Protein AF-A0A3D2VSR5-F1 (afdb_monomer)

pLDDT: mean 78.79, std 15.01, range [38.97, 95.38]

Sequence (103 aa):
MAGPQVVKTTIRPNDGPPSPAARQAGYALYGLIAAGEDPAVLTAQELKVHQILALLLQTAAGFHEGEVPLERVMGALLSGAAWIAHRHEVVFQTPQDPRPPAR

Structure (mmCIF, N/CA/C/O backbone):
data_AF-A0A3D2VSR5-F1
#
_entry.id   AF-A0A3D2VSR5-F1
#
loop_
_atom_site.group_PDB
_atom_site.id
_atom_site.type_symbol
_atom_site.label_atom_id
_atom_site.label_alt_id
_atom_site.label_comp_id
_atom_site.label_asym_id
_atom_site.label_entity_id
_atom_site.label_seq_id
_atom_site.pdbx_PDB_ins_code
_atom_site.Cartn_x
_atom_site.Cartn_y
_atom_site.Cartn_z
_atom_site.occupancy
_atom_site.B_iso_or_equiv
_atom_site.auth_seq_id
_atom_site.auth_comp_id
_atom_site.auth_asym_id
_atom_site.auth_atom_id
_atom_site.pdbx_PDB_model_num
ATOM 1 N N . MET A 1 1 ? -35.872 0.358 6.895 1.00 38.97 1 MET A N 1
ATOM 2 C CA . MET A 1 1 ? -34.512 -0.183 6.692 1.00 38.97 1 MET A CA 1
ATOM 3 C C . MET A 1 1 ? -33.581 1.010 6.556 1.00 38.97 1 MET A C 1
ATOM 5 O O . MET A 1 1 ? -33.741 1.761 5.604 1.00 38.97 1 MET A O 1
ATOM 9 N N . ALA A 1 2 ? -32.724 1.270 7.544 1.00 47.75 2 ALA A N 1
ATOM 10 C CA . ALA A 1 2 ? -31.729 2.337 7.447 1.00 47.75 2 ALA A CA 1
ATOM 11 C C . ALA A 1 2 ? -30.543 1.796 6.639 1.00 47.75 2 ALA A C 1
ATOM 13 O O . ALA A 1 2 ? -29.978 0.769 7.006 1.00 47.75 2 ALA A O 1
ATOM 14 N N . GLY A 1 3 ? -30.242 2.420 5.498 1.00 56.41 3 GLY A N 1
ATOM 15 C CA . GLY A 1 3 ? -29.065 2.076 4.699 1.00 56.41 3 GLY A CA 1
ATOM 16 C C . GLY A 1 3 ? -27.762 2.385 5.448 1.00 56.41 3 GLY A C 1
ATOM 17 O O . GLY A 1 3 ? -27.799 3.088 6.462 1.00 56.41 3 GLY A O 1
ATOM 18 N N . PRO A 1 4 ? -26.615 1.874 4.970 1.00 55.31 4 PRO A N 1
ATOM 19 C CA . PRO A 1 4 ? -25.325 2.124 5.604 1.00 55.31 4 PRO A CA 1
ATOM 20 C C . PRO A 1 4 ? -25.053 3.633 5.682 1.00 55.31 4 PRO A C 1
ATOM 22 O O . PRO A 1 4 ? -25.118 4.337 4.671 1.00 55.31 4 PRO A O 1
ATOM 25 N N . GLN A 1 5 ? -24.778 4.143 6.887 1.00 55.31 5 GLN A N 1
ATOM 26 C CA . GLN A 1 5 ? -24.342 5.525 7.065 1.00 55.31 5 GLN A CA 1
ATOM 27 C C . GLN A 1 5 ? -22.926 5.663 6.507 1.00 55.31 5 GLN A C 1
ATOM 29 O O . GLN A 1 5 ? -21.971 5.143 7.070 1.00 55.31 5 GLN A O 1
ATOM 34 N N . VAL A 1 6 ? -22.789 6.383 5.395 1.00 59.00 6 VAL A N 1
ATOM 35 C CA . VAL A 1 6 ? -21.479 6.817 4.906 1.00 59.00 6 VAL A CA 1
ATOM 36 C C . VAL A 1 6 ? -21.063 8.017 5.745 1.00 59.00 6 VAL A C 1
ATOM 38 O O . VAL A 1 6 ? -21.510 9.144 5.512 1.00 59.00 6 VAL A O 1
ATOM 41 N N . VAL A 1 7 ? -20.232 7.780 6.751 1.00 57.34 7 VAL A N 1
ATOM 42 C CA . VAL A 1 7 ? -19.633 8.860 7.530 1.00 57.34 7 VAL A CA 1
ATOM 43 C C . VAL A 1 7 ? -18.642 9.597 6.629 1.00 57.34 7 VAL A C 1
ATOM 45 O O . VAL A 1 7 ? -17.697 9.020 6.091 1.00 57.34 7 VAL A O 1
ATOM 48 N N . LYS A 1 8 ? -18.869 10.897 6.427 1.00 57.91 8 LYS A N 1
ATOM 49 C CA . LYS A 1 8 ? -17.953 11.751 5.665 1.00 57.91 8 LYS A CA 1
ATOM 50 C C . LYS A 1 8 ? -16.683 11.959 6.484 1.00 57.91 8 LYS A C 1
ATOM 52 O O . LYS A 1 8 ? -16.679 12.748 7.425 1.00 57.91 8 LYS A O 1
ATOM 57 N N . THR A 1 9 ? -15.600 11.279 6.126 1.00 58.97 9 THR A N 1
ATOM 58 C CA . THR A 1 9 ? -14.275 11.608 6.651 1.00 58.97 9 THR A CA 1
ATOM 59 C C . THR A 1 9 ? -13.826 12.942 6.058 1.00 58.97 9 THR A C 1
ATOM 61 O O . THR A 1 9 ? -13.696 13.101 4.845 1.00 58.97 9 THR A O 1
ATOM 64 N N . THR A 1 10 ? -13.598 13.937 6.917 1.00 57.19 10 THR A N 1
ATOM 65 C CA . THR A 1 10 ? -13.063 15.250 6.526 1.00 57.19 10 THR A CA 1
ATOM 66 C C . THR A 1 10 ? -11.555 15.140 6.280 1.00 57.19 10 THR A C 1
ATOM 68 O O . THR A 1 10 ? -10.754 15.779 6.958 1.00 57.19 10 THR A O 1
ATOM 71 N N . ILE A 1 11 ? -11.141 14.291 5.336 1.00 57.91 11 ILE A N 1
ATOM 72 C CA . ILE A 1 11 ? -9.756 14.271 4.864 1.00 57.91 11 ILE A CA 1
ATOM 73 C C . ILE A 1 11 ? -9.622 15.448 3.9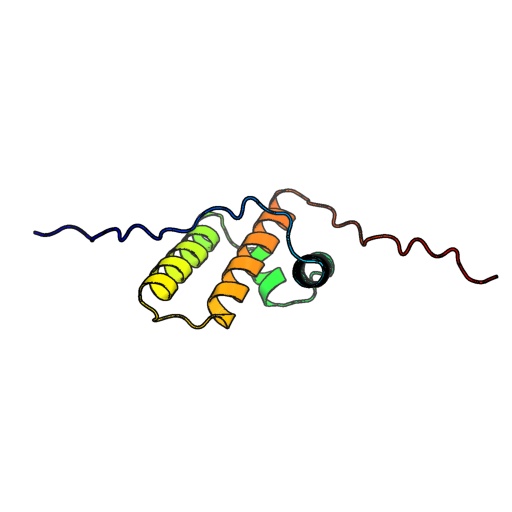10 1.00 57.91 11 ILE A C 1
ATOM 75 O O . ILE A 1 11 ? -10.118 15.412 2.785 1.00 57.91 11 ILE A O 1
ATOM 79 N N . ARG A 1 12 ? -8.984 16.522 4.373 1.00 58.78 12 ARG A N 1
ATOM 80 C CA . ARG A 1 12 ? -8.533 17.574 3.466 1.00 58.78 12 ARG A CA 1
ATOM 81 C C . ARG A 1 12 ? -7.300 17.031 2.742 1.00 58.78 12 ARG A C 1
ATOM 83 O O . ARG A 1 12 ? -6.349 16.662 3.436 1.00 58.78 12 ARG A O 1
ATOM 90 N N . PRO A 1 13 ? -7.293 16.941 1.400 1.00 57.47 13 PRO A N 1
ATOM 91 C CA . PRO A 1 13 ? -6.046 16.777 0.667 1.00 57.47 13 PRO A CA 1
ATOM 92 C C . PRO A 1 13 ? -5.106 17.869 1.173 1.00 57.47 13 PRO A C 1
ATOM 94 O O . PRO A 1 13 ? -5.480 19.036 1.216 1.00 57.47 13 PRO A O 1
ATOM 97 N N . ASN A 1 14 ? -3.959 17.479 1.710 1.00 60.25 14 ASN A N 1
ATOM 98 C CA . ASN A 1 14 ? -3.025 18.424 2.297 1.00 60.25 14 ASN A CA 1
ATOM 99 C C . ASN A 1 14 ? -2.537 19.383 1.194 1.00 60.25 14 ASN A C 1
ATOM 101 O O . ASN A 1 14 ? -1.900 18.928 0.2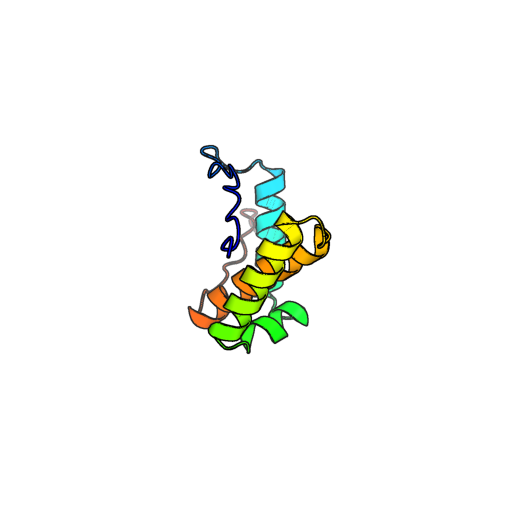48 1.00 60.25 14 ASN A O 1
ATOM 105 N N . ASP A 1 15 ? -2.839 20.681 1.301 1.00 61.47 15 ASP A N 1
ATOM 106 C CA . ASP A 1 15 ? -2.496 21.689 0.278 1.00 61.47 15 ASP A CA 1
ATOM 107 C C . ASP A 1 15 ? -1.005 22.094 0.306 1.00 61.47 15 ASP A C 1
ATOM 109 O O . ASP A 1 15 ? -0.525 22.814 -0.570 1.00 61.47 15 ASP A O 1
ATOM 113 N N . GLY A 1 16 ? -0.256 21.656 1.326 1.00 70.31 16 GLY A N 1
ATOM 114 C CA . GLY A 1 16 ? 1.162 21.966 1.503 1.00 70.31 16 GLY A CA 1
ATOM 115 C C . GLY A 1 16 ? 2.095 20.834 1.055 1.00 70.31 16 GLY A C 1
ATOM 116 O O . GLY A 1 16 ? 1.747 19.656 1.181 1.00 70.31 16 GLY A O 1
ATOM 117 N N . PRO A 1 17 ? 3.317 21.153 0.584 1.00 76.94 17 PRO A N 1
ATOM 118 C CA . PRO A 1 17 ?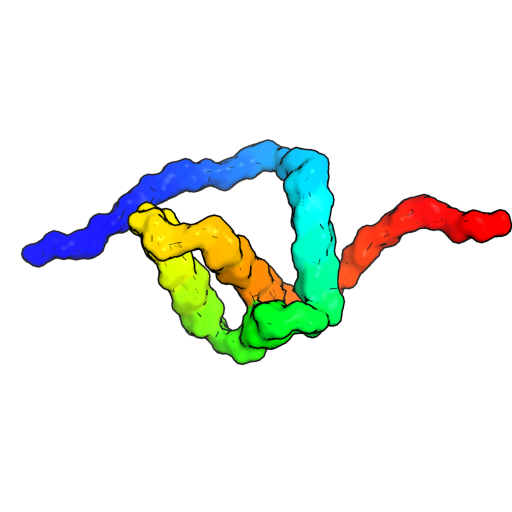 4.307 20.133 0.270 1.00 76.94 17 PRO A CA 1
ATOM 119 C C . PRO A 1 17 ? 4.640 19.291 1.517 1.00 76.94 17 PRO A C 1
ATOM 121 O O . PRO A 1 17 ? 4.698 19.827 2.629 1.00 76.94 17 PRO A O 1
ATOM 124 N N . PRO A 1 18 ? 4.894 17.978 1.360 1.00 80.12 18 PRO A N 1
ATOM 125 C CA . PRO A 1 18 ? 5.276 17.115 2.470 1.00 80.12 18 PRO A CA 1
ATOM 126 C C . PRO A 1 18 ? 6.544 17.625 3.168 1.00 80.12 18 PRO A C 1
ATOM 128 O O . PRO A 1 18 ? 7.472 18.138 2.530 1.00 80.12 18 PRO A O 1
ATOM 131 N N . SER A 1 19 ? 6.608 17.436 4.489 1.00 85.12 19 SER A N 1
ATOM 132 C CA . SER A 1 19 ? 7.795 17.775 5.280 1.00 85.12 19 SER A CA 1
ATOM 133 C C . SER A 1 19 ? 9.043 17.034 4.760 1.00 85.12 19 SER A C 1
ATOM 135 O O . SER A 1 19 ? 8.923 15.995 4.105 1.00 85.12 19 SER A O 1
ATOM 137 N N . PRO A 1 20 ? 10.271 17.516 5.036 1.00 85.25 20 PRO A N 1
ATOM 138 C CA . PRO A 1 20 ? 11.494 16.811 4.641 1.00 85.25 20 PRO A CA 1
ATOM 139 C C . PRO A 1 20 ? 11.538 15.348 5.110 1.00 85.25 20 PRO A C 1
ATOM 141 O O . PRO A 1 20 ? 11.868 14.470 4.319 1.00 85.25 20 PRO A O 1
ATOM 144 N N . ALA A 1 21 ? 11.121 15.079 6.351 1.00 82.00 21 ALA A N 1
ATOM 145 C CA . ALA A 1 21 ? 11.045 13.723 6.891 1.00 82.00 21 ALA A CA 1
ATOM 146 C C . ALA A 1 21 ? 10.014 12.860 6.145 1.00 82.00 21 ALA A C 1
ATOM 148 O O . ALA A 1 21 ? 10.305 11.718 5.796 1.00 82.00 21 ALA A O 1
ATOM 149 N N . ALA A 1 22 ? 8.838 13.416 5.827 1.00 79.69 22 ALA A N 1
ATOM 150 C CA . ALA A 1 22 ? 7.822 12.712 5.046 1.00 79.69 22 ALA A CA 1
ATOM 151 C C . ALA A 1 22 ? 8.303 12.403 3.618 1.00 79.69 22 ALA A C 1
ATOM 153 O O . ALA A 1 22 ? 8.045 11.318 3.103 1.00 79.69 22 ALA A O 1
ATOM 154 N N . ARG A 1 23 ? 9.063 13.314 2.994 1.00 83.50 23 ARG A N 1
ATOM 155 C CA . ARG A 1 23 ? 9.705 13.062 1.692 1.00 83.50 23 ARG A CA 1
ATOM 156 C C . ARG A 1 23 ? 10.733 11.939 1.773 1.00 83.50 23 ARG A C 1
ATOM 158 O O . ARG A 1 23 ? 10.729 11.059 0.921 1.00 83.50 23 ARG A O 1
ATOM 165 N N . GLN A 1 24 ? 11.585 11.944 2.797 1.00 82.19 24 GLN A N 1
ATOM 166 C CA . GLN A 1 24 ? 12.582 10.891 2.999 1.00 82.19 24 GLN A CA 1
ATOM 167 C C . GLN A 1 24 ? 11.930 9.522 3.227 1.00 82.19 24 GLN A C 1
ATOM 169 O O . GLN A 1 24 ? 12.349 8.542 2.615 1.00 82.19 24 GLN A O 1
ATOM 174 N N . ALA A 1 25 ? 10.873 9.458 4.041 1.00 82.69 25 ALA A N 1
ATOM 175 C CA . ALA A 1 25 ? 10.088 8.241 4.222 1.00 82.69 25 ALA A CA 1
ATOM 176 C C . ALA A 1 25 ? 9.454 7.775 2.900 1.00 82.69 25 ALA A C 1
ATOM 178 O O . ALA A 1 25 ? 9.516 6.593 2.573 1.00 82.69 25 ALA A O 1
ATOM 179 N N . GLY A 1 26 ? 8.923 8.706 2.100 1.00 84.12 26 GLY A N 1
ATOM 180 C CA . GLY A 1 26 ? 8.419 8.420 0.756 1.00 84.12 26 GLY A CA 1
ATOM 181 C C . GLY A 1 26 ? 9.477 7.793 -0.156 1.00 84.12 26 GLY A C 1
ATOM 182 O O . GLY A 1 26 ? 9.194 6.789 -0.802 1.00 84.12 26 GLY A O 1
ATOM 183 N N . TYR A 1 27 ? 10.708 8.315 -0.159 1.00 83.38 27 TYR A N 1
ATOM 184 C CA . TYR A 1 27 ? 11.815 7.727 -0.924 1.00 83.38 27 TYR A CA 1
ATOM 185 C C . TYR A 1 27 ? 12.241 6.345 -0.416 1.00 83.38 27 TYR A C 1
ATOM 187 O O . TYR A 1 27 ? 12.596 5.488 -1.220 1.00 83.38 27 TYR A O 1
ATOM 195 N N . ALA A 1 28 ? 12.191 6.098 0.894 1.00 83.88 28 ALA A N 1
ATOM 196 C CA . ALA A 1 28 ? 12.482 4.774 1.442 1.00 83.88 28 ALA A CA 1
ATOM 197 C C . ALA A 1 28 ? 11.432 3.739 0.999 1.00 83.88 28 ALA A C 1
ATOM 199 O O . ALA A 1 28 ? 11.788 2.660 0.529 1.00 83.88 28 ALA A O 1
ATOM 200 N N . LEU A 1 29 ? 10.143 4.093 1.073 1.00 83.81 29 LEU A N 1
ATOM 201 C CA . LEU A 1 29 ? 9.045 3.248 0.590 1.00 83.81 29 LEU A CA 1
ATOM 202 C C . LEU A 1 29 ? 9.127 3.025 -0.925 1.00 83.81 29 LEU A C 1
ATOM 204 O O . LEU A 1 29 ? 8.916 1.915 -1.399 1.00 83.81 29 LEU A O 1
ATOM 208 N N . TYR A 1 30 ? 9.496 4.058 -1.678 1.00 83.19 30 TYR A N 1
ATOM 209 C CA . TYR A 1 30 ? 9.773 3.959 -3.108 1.00 83.19 30 TYR A CA 1
ATOM 210 C C . TYR A 1 30 ? 10.892 2.953 -3.403 1.00 83.19 30 TYR A C 1
ATOM 212 O O . TYR A 1 30 ? 10.737 2.100 -4.272 1.00 83.19 30 TYR A O 1
ATOM 220 N N . GLY A 1 31 ? 11.989 3.007 -2.641 1.00 82.00 31 GLY A N 1
ATOM 221 C CA . GLY A 1 31 ? 13.092 2.052 -2.744 1.00 82.00 31 GLY A CA 1
ATOM 222 C C . GLY A 1 31 ? 12.665 0.609 -2.465 1.00 82.00 31 GLY A C 1
ATOM 223 O O . GLY A 1 31 ? 13.094 -0.290 -3.179 1.00 82.00 31 GLY A O 1
ATOM 224 N N . LEU A 1 32 ? 11.776 0.387 -1.491 1.00 83.19 32 LEU A N 1
ATOM 225 C CA . LEU A 1 32 ? 11.233 -0.946 -1.195 1.00 83.19 32 LEU A CA 1
ATOM 226 C C . LEU A 1 32 ? 10.433 -1.523 -2.367 1.00 83.19 32 L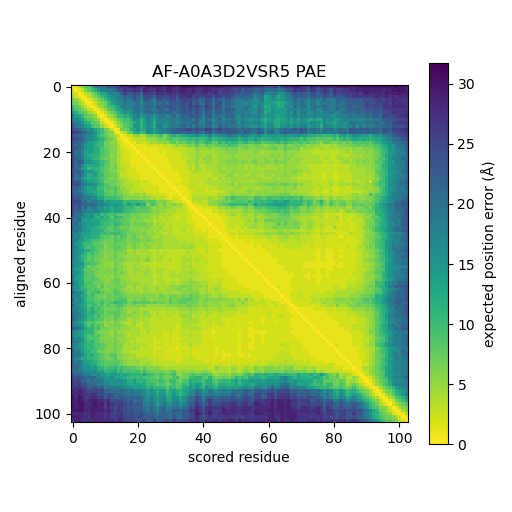EU A C 1
ATOM 228 O O . LEU A 1 32 ? 10.618 -2.685 -2.723 1.00 83.19 32 LEU A O 1
ATOM 232 N N . ILE A 1 33 ? 9.573 -0.715 -2.996 1.00 85.94 33 ILE A N 1
ATOM 233 C CA . ILE A 1 33 ? 8.814 -1.166 -4.171 1.00 85.94 33 ILE A CA 1
ATOM 234 C C . ILE A 1 33 ? 9.767 -1.427 -5.346 1.00 85.94 33 ILE A C 1
ATOM 236 O O . ILE A 1 33 ? 9.616 -2.429 -6.041 1.00 85.94 33 ILE A O 1
ATOM 240 N N . ALA A 1 34 ? 10.755 -0.550 -5.547 1.00 83.50 34 ALA A N 1
ATOM 241 C CA . ALA A 1 34 ? 11.735 -0.655 -6.623 1.00 83.50 34 ALA A CA 1
ATOM 242 C C . ALA A 1 34 ? 12.635 -1.888 -6.513 1.00 83.50 34 ALA A C 1
ATOM 244 O O . ALA A 1 34 ? 12.949 -2.501 -7.530 1.00 83.50 34 ALA A O 1
ATOM 245 N N . ALA A 1 35 ? 13.039 -2.250 -5.293 1.00 82.25 35 ALA A N 1
ATOM 246 C CA . ALA A 1 35 ? 13.820 -3.453 -5.044 1.00 82.25 35 ALA A CA 1
ATOM 247 C C . ALA A 1 35 ? 13.014 -4.720 -5.366 1.00 82.25 35 ALA A C 1
ATOM 249 O O . ALA A 1 35 ? 13.571 -5.687 -5.873 1.00 82.25 35 ALA A O 1
ATOM 250 N N . GLY A 1 36 ? 11.703 -4.715 -5.094 1.00 75.62 36 GLY A N 1
ATOM 251 C CA . GLY A 1 36 ? 10.834 -5.861 -5.373 1.00 75.62 36 GLY A CA 1
ATOM 252 C C . GLY A 1 36 ? 11.158 -7.104 -4.536 1.00 75.62 36 GLY A C 1
ATOM 253 O O . GLY A 1 36 ? 10.735 -8.197 -4.885 1.00 75.62 36 GLY A O 1
ATOM 254 N N . GLU A 1 37 ? 11.910 -6.958 -3.444 1.00 74.75 37 GLU A N 1
ATOM 255 C CA . GLU A 1 37 ? 12.337 -8.076 -2.588 1.00 74.75 37 GLU A CA 1
ATOM 256 C C . GLU A 1 37 ? 11.366 -8.337 -1.428 1.00 74.75 37 GLU A C 1
ATOM 258 O O . GLU A 1 37 ? 11.388 -9.403 -0.814 1.00 74.75 37 GLU A O 1
ATOM 263 N N . ASP A 1 38 ? 10.497 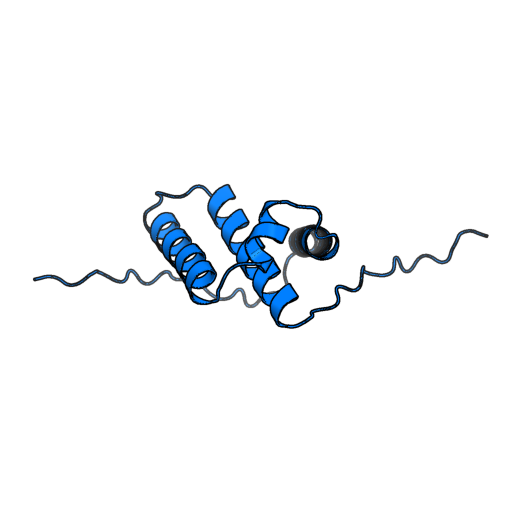-7.369 -1.122 1.00 80.00 38 ASP A N 1
ATOM 264 C CA . ASP A 1 38 ? 9.525 -7.494 -0.044 1.00 80.00 38 ASP A CA 1
ATOM 265 C C . ASP A 1 38 ? 8.372 -8.442 -0.456 1.00 80.00 38 ASP A C 1
ATOM 267 O O . ASP A 1 38 ? 7.717 -8.213 -1.482 1.00 80.00 38 ASP A O 1
ATOM 271 N N . PRO A 1 39 ? 8.070 -9.497 0.328 1.00 79.31 39 PRO A N 1
ATOM 272 C CA . PRO A 1 39 ? 7.015 -10.452 -0.008 1.00 79.31 39 PRO A CA 1
ATOM 273 C C . PRO A 1 39 ? 5.624 -9.827 -0.170 1.00 79.31 39 PRO A C 1
ATOM 275 O O . PRO A 1 39 ? 4.828 -10.313 -0.976 1.00 79.31 39 PRO A O 1
ATOM 278 N N . ALA A 1 40 ? 5.310 -8.759 0.569 1.00 78.25 40 ALA A N 1
ATOM 279 C CA . ALA A 1 40 ? 4.041 -8.052 0.433 1.00 78.25 40 ALA A CA 1
ATOM 280 C C . ALA A 1 40 ? 3.997 -7.242 -0.870 1.00 78.25 40 ALA A C 1
ATOM 282 O O . ALA A 1 40 ? 2.954 -7.206 -1.522 1.00 78.25 40 ALA A O 1
ATOM 283 N N . VAL A 1 41 ? 5.128 -6.664 -1.292 1.00 82.50 41 VAL A N 1
ATOM 284 C CA . VAL A 1 41 ? 5.263 -6.008 -2.603 1.00 82.50 41 VAL A CA 1
ATOM 285 C C . VAL A 1 41 ? 5.048 -7.022 -3.723 1.00 82.50 41 VAL A C 1
ATOM 287 O O . VAL A 1 41 ? 4.187 -6.796 -4.567 1.00 82.50 41 VAL A O 1
ATOM 290 N N . LEU A 1 42 ? 5.751 -8.157 -3.705 1.00 84.69 42 LEU A N 1
ATOM 291 C CA . LEU A 1 42 ? 5.604 -9.212 -4.718 1.00 84.69 42 LEU A CA 1
ATOM 292 C C . LEU A 1 42 ? 4.169 -9.743 -4.791 1.00 84.69 42 LEU A C 1
ATOM 294 O O . LEU A 1 42 ? 3.577 -9.804 -5.866 1.00 84.69 42 LEU A O 1
ATOM 298 N N . THR A 1 43 ? 3.576 -10.044 -3.634 1.00 87.12 43 THR A N 1
ATOM 299 C CA . THR A 1 43 ? 2.180 -10.496 -3.552 1.00 87.12 43 THR A CA 1
ATOM 300 C C . THR A 1 43 ? 1.233 -9.461 -4.152 1.00 87.12 43 THR A C 1
ATOM 302 O O . THR A 1 43 ? 0.305 -9.817 -4.876 1.00 87.12 43 THR A O 1
ATOM 305 N N . ALA A 1 44 ? 1.462 -8.175 -3.876 1.00 88.44 44 ALA A N 1
ATOM 306 C CA . ALA A 1 44 ? 0.630 -7.103 -4.395 1.00 88.44 44 ALA A CA 1
ATOM 307 C C . ALA A 1 44 ? 0.712 -6.977 -5.921 1.00 88.44 44 ALA A C 1
ATOM 309 O O . ALA A 1 44 ? -0.309 -6.692 -6.537 1.00 88.44 44 ALA A O 1
ATOM 310 N N . GLN A 1 45 ? 1.874 -7.218 -6.536 1.00 87.94 45 GLN A N 1
ATOM 311 C CA . GLN A 1 45 ? 2.056 -7.131 -7.993 1.00 87.94 45 GLN A CA 1
ATOM 312 C C . GLN A 1 45 ? 1.204 -8.151 -8.761 1.00 87.94 45 GLN A C 1
ATOM 314 O O . GLN A 1 45 ? 0.719 -7.846 -9.850 1.00 87.94 45 GLN A O 1
ATOM 319 N N . GLU A 1 46 ? 0.955 -9.324 -8.177 1.00 91.38 46 GLU A N 1
ATOM 320 C CA . GLU A 1 46 ? 0.160 -10.386 -8.807 1.00 91.38 46 GLU A CA 1
ATOM 321 C C . GLU A 1 46 ? -1.357 -10.242 -8.602 1.00 91.38 46 GLU A C 1
ATOM 323 O O . GLU A 1 46 ? -2.150 -10.992 -9.185 1.00 91.38 46 GLU A O 1
ATOM 328 N N . LEU A 1 47 ? -1.802 -9.280 -7.786 1.00 92.12 47 LEU A N 1
ATOM 329 C CA . LEU A 1 47 ? -3.226 -9.090 -7.529 1.00 92.12 47 LEU A CA 1
ATOM 330 C C . LEU A 1 47 ? -3.976 -8.633 -8.785 1.00 92.12 47 LEU A C 1
ATOM 332 O O . LEU A 1 47 ? -3.545 -7.783 -9.565 1.00 92.12 47 LEU A O 1
ATOM 336 N N . LYS A 1 48 ? -5.198 -9.133 -8.946 1.00 93.94 48 LYS A N 1
ATOM 337 C CA . LYS A 1 48 ? -6.165 -8.589 -9.902 1.00 93.94 48 LYS A CA 1
ATOM 338 C C . LYS A 1 48 ? -6.715 -7.262 -9.383 1.00 93.94 48 LYS A C 1
ATOM 340 O O . LYS A 1 48 ? -6.829 -7.049 -8.177 1.00 93.94 48 LYS A O 1
ATOM 345 N N . VAL A 1 49 ? -7.184 -6.411 -10.297 1.00 93.44 49 VAL A N 1
ATOM 346 C CA . VAL A 1 49 ? -7.739 -5.084 -9.963 1.00 93.44 49 VAL A 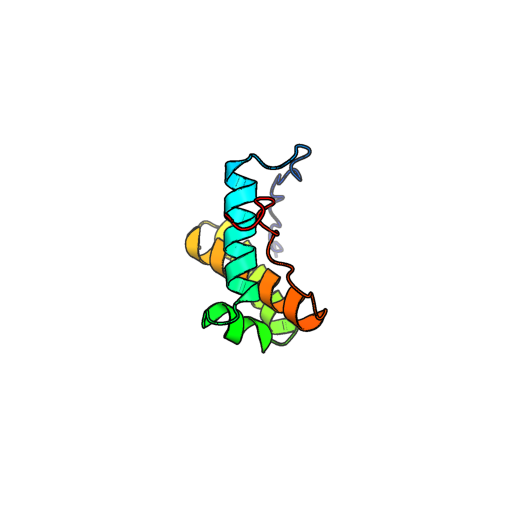CA 1
ATOM 347 C C . VAL A 1 49 ? -8.816 -5.127 -8.867 1.00 93.44 49 VAL A C 1
ATOM 349 O O . VAL A 1 49 ? -8.808 -4.314 -7.952 1.00 93.44 49 VAL A O 1
ATOM 352 N N . HIS A 1 50 ? -9.719 -6.110 -8.890 1.00 93.88 50 HIS A N 1
ATOM 353 C CA . HIS A 1 50 ? -10.766 -6.220 -7.871 1.00 93.88 50 HIS A CA 1
ATOM 354 C C . HIS A 1 50 ? -10.225 -6.660 -6.503 1.00 93.88 50 HIS A C 1
ATOM 356 O O . HIS A 1 50 ? -10.814 -6.313 -5.486 1.00 93.88 50 HIS A O 1
ATOM 362 N N . GLN A 1 51 ? -9.112 -7.400 -6.459 1.00 94.12 51 GLN A N 1
ATOM 363 C CA . GLN A 1 51 ? -8.497 -7.848 -5.209 1.00 94.12 51 GLN A CA 1
ATOM 364 C C . GLN A 1 51 ? -7.804 -6.683 -4.503 1.00 94.12 51 GLN A C 1
ATOM 366 O O . GLN A 1 51 ? -8.008 -6.499 -3.305 1.00 94.12 51 GLN A O 1
ATOM 371 N N . ILE A 1 52 ? -7.060 -5.850 -5.243 1.00 94.62 52 ILE A N 1
ATOM 372 C CA . ILE A 1 52 ? -6.440 -4.657 -4.656 1.00 94.62 52 ILE A CA 1
ATOM 373 C C . ILE A 1 52 ? -7.495 -3.621 -4.242 1.00 94.62 52 ILE A C 1
ATOM 375 O O . ILE A 1 52 ? -7.396 -3.042 -3.162 1.00 94.62 52 ILE A O 1
ATOM 379 N N . LEU A 1 53 ? -8.564 -3.450 -5.030 1.00 94.88 53 LEU A N 1
ATOM 380 C CA . LEU A 1 53 ? -9.687 -2.589 -4.648 1.00 94.88 53 LEU A CA 1
ATOM 381 C C . LEU A 1 53 ? -10.376 -3.088 -3.374 1.00 94.88 53 LEU A C 1
ATOM 383 O O . LEU A 1 53 ? -10.633 -2.293 -2.474 1.00 94.88 53 LEU A O 1
ATOM 387 N N . ALA A 1 54 ? -10.642 -4.393 -3.266 1.00 95.38 54 ALA A N 1
ATOM 388 C CA . ALA A 1 54 ? -11.234 -4.976 -2.066 1.00 95.38 54 ALA A CA 1
ATOM 389 C C . ALA A 1 54 ? -10.333 -4.789 -0.836 1.00 95.38 54 ALA A C 1
ATOM 391 O O . ALA A 1 54 ? -10.832 -4.380 0.209 1.00 95.38 54 ALA A O 1
ATOM 392 N N . LEU A 1 55 ? -9.020 -5.017 -0.967 1.00 94.62 55 LEU A N 1
ATOM 393 C CA . LEU A 1 55 ? -8.046 -4.793 0.106 1.00 94.62 55 LEU A CA 1
ATOM 394 C C . LEU A 1 55 ? -8.086 -3.344 0.608 1.00 94.62 55 LEU A C 1
ATOM 396 O O . LEU A 1 55 ? -8.181 -3.111 1.814 1.00 94.62 55 LEU A O 1
ATOM 400 N N . LEU A 1 56 ? -8.036 -2.374 -0.307 1.00 95.38 56 LEU A N 1
ATOM 401 C CA . LEU A 1 56 ? -8.028 -0.952 0.036 1.00 95.38 56 LEU A CA 1
ATOM 402 C C . LEU A 1 56 ? -9.354 -0.516 0.673 1.00 95.38 56 LEU A C 1
ATOM 404 O O . LEU A 1 56 ? -9.340 0.177 1.687 1.00 95.38 56 LEU A O 1
ATOM 408 N N . LEU A 1 57 ? -10.493 -0.958 0.130 1.00 95.00 57 LEU A N 1
ATOM 409 C CA . LEU A 1 57 ? -11.821 -0.613 0.649 1.00 95.00 57 LEU A CA 1
ATOM 410 C C . LEU A 1 57 ? -12.095 -1.234 2.022 1.00 95.00 57 LEU A C 1
ATOM 412 O O . LEU A 1 57 ? -12.589 -0.541 2.907 1.00 95.00 57 LEU A O 1
ATOM 416 N N . GLN A 1 58 ? -11.748 -2.508 2.226 1.00 93.81 58 GLN A N 1
ATOM 417 C CA . GLN A 1 58 ? -11.879 -3.165 3.532 1.00 93.81 58 GLN A CA 1
ATOM 418 C C . GLN A 1 58 ? -10.983 -2.499 4.576 1.00 93.81 58 GLN A C 1
ATOM 420 O O . GLN A 1 58 ? -11.413 -2.263 5.701 1.00 93.81 58 GLN A O 1
ATOM 425 N N . THR A 1 59 ? -9.752 -2.149 4.193 1.00 94.00 59 THR A N 1
ATOM 426 C CA . THR A 1 59 ? -8.824 -1.450 5.088 1.00 94.00 59 THR A CA 1
ATOM 427 C C . THR A 1 59 ? -9.332 -0.055 5.440 1.00 94.00 59 THR A C 1
ATOM 429 O O . THR A 1 59 ? -9.279 0.333 6.603 1.00 94.00 59 THR A O 1
ATOM 432 N N . ALA A 1 60 ? -9.867 0.686 4.467 1.00 90.50 60 ALA A N 1
ATOM 433 C CA . ALA A 1 60 ? -10.448 2.005 4.699 1.00 90.50 60 ALA A CA 1
ATOM 434 C C . ALA A 1 60 ? -11.683 1.941 5.611 1.00 90.50 60 ALA A C 1
ATOM 436 O O . ALA A 1 60 ? -11.797 2.754 6.525 1.00 90.50 60 ALA A O 1
ATOM 437 N N . ALA A 1 61 ? -12.573 0.965 5.395 1.00 90.56 61 ALA A N 1
ATOM 438 C CA . ALA A 1 61 ? -13.739 0.738 6.246 1.00 90.56 61 ALA A CA 1
ATOM 439 C C . ALA A 1 61 ? -13.325 0.382 7.683 1.00 90.56 61 ALA A C 1
ATOM 441 O O . ALA A 1 61 ? -13.781 1.013 8.628 1.00 90.56 61 ALA A O 1
ATOM 442 N N . GLY A 1 62 ? -12.391 -0.555 7.853 1.00 90.69 62 GLY A N 1
ATOM 443 C CA . GLY A 1 62 ? -11.912 -0.937 9.180 1.00 90.69 62 GLY A CA 1
ATOM 444 C C . GLY A 1 62 ? -11.134 0.177 9.892 1.00 90.69 62 GLY A C 1
ATOM 445 O O . GLY A 1 62 ? -11.273 0.343 11.097 1.00 90.69 62 GLY A O 1
ATOM 446 N N . PHE A 1 63 ? -10.352 0.992 9.174 1.00 89.00 63 PHE A N 1
ATOM 447 C CA . PHE A 1 63 ? -9.715 2.179 9.762 1.00 89.00 63 PHE A CA 1
ATOM 448 C C . PHE A 1 63 ? -10.754 3.206 10.217 1.00 89.00 63 PHE A C 1
ATOM 450 O O . PHE A 1 63 ? -10.600 3.808 11.276 1.00 89.00 63 PHE A O 1
ATOM 457 N N . HIS A 1 64 ? -11.817 3.388 9.430 1.00 85.69 64 HIS A N 1
ATOM 458 C CA . HIS A 1 64 ? -12.907 4.292 9.770 1.00 85.69 64 HIS A CA 1
ATOM 459 C C . HIS A 1 64 ? -13.603 3.901 11.083 1.00 85.69 64 HIS A C 1
ATOM 461 O O . HIS A 1 64 ? -13.853 4.769 11.916 1.00 85.69 64 HIS A O 1
ATOM 467 N N . GLU A 1 65 ? -13.835 2.605 11.287 1.00 89.25 65 GLU A N 1
ATOM 468 C CA . GLU A 1 65 ? -14.438 2.051 12.507 1.00 89.25 65 GLU A CA 1
ATOM 469 C C . GLU A 1 65 ? -13.428 1.867 13.663 1.00 89.25 65 GLU A C 1
ATOM 471 O O . GLU A 1 65 ? -13.796 1.450 14.759 1.00 89.25 65 GLU A O 1
ATOM 476 N N . GLY A 1 66 ? -12.140 2.169 13.452 1.00 88.75 66 GLY A N 1
ATOM 477 C CA . GLY A 1 66 ? -11.086 1.955 14.454 1.00 88.75 66 GLY A CA 1
ATOM 478 C C . GLY A 1 66 ? -10.724 0.481 14.693 1.00 88.75 66 GLY A C 1
ATOM 479 O O . GLY A 1 66 ? -10.058 0.159 15.673 1.00 88.75 66 GLY A O 1
ATOM 480 N N . GLU A 1 67 ? -11.132 -0.416 13.798 1.00 91.75 67 GLU A N 1
ATOM 481 C CA . GLU A 1 67 ? -10.903 -1.866 13.874 1.00 91.75 67 GLU A CA 1
ATOM 482 C C . GLU A 1 67 ? -9.533 -2.292 13.327 1.00 91.75 67 GLU A C 1
ATOM 484 O O . GLU A 1 67 ? -9.105 -3.437 13.497 1.00 91.75 67 GLU A O 1
ATOM 489 N N . VAL A 1 68 ? -8.843 -1.390 12.627 1.00 90.06 68 VAL A N 1
ATOM 490 C CA . VAL A 1 68 ? -7.604 -1.692 11.909 1.00 90.06 68 VAL A CA 1
ATOM 491 C C . VAL A 1 68 ? -6.453 -0.824 12.426 1.00 90.06 68 VAL A C 1
ATOM 493 O O . VAL A 1 68 ? -6.577 0.402 12.430 1.00 90.06 68 VAL A O 1
ATOM 496 N N . PRO A 1 69 ? -5.313 -1.426 12.819 1.00 92.88 69 PRO A N 1
ATOM 497 C CA . PRO A 1 69 ? -4.155 -0.676 13.294 1.00 92.88 69 PRO A CA 1
ATOM 498 C C . PRO A 1 69 ? -3.442 0.054 12.144 1.00 92.88 69 PRO A C 1
ATOM 500 O O . PRO A 1 69 ? -3.539 -0.342 10.976 1.00 92.88 69 PRO A O 1
ATOM 503 N N . LEU A 1 70 ? -2.689 1.108 12.474 1.00 88.12 70 LEU A N 1
ATOM 504 C CA . LEU A 1 70 ? -1.999 1.962 11.500 1.00 88.12 70 LEU A CA 1
ATOM 505 C C . LEU A 1 70 ? -1.062 1.163 10.583 1.00 88.12 70 LEU A C 1
ATOM 507 O O . LEU A 1 70 ? -1.002 1.422 9.385 1.00 88.12 70 LEU A O 1
ATOM 511 N N . GLU A 1 71 ? -0.373 0.158 11.114 1.00 89.25 71 GLU A N 1
ATOM 512 C CA . GLU A 1 71 ? 0.551 -0.702 10.372 1.00 89.25 71 GLU A CA 1
ATOM 513 C C . GLU A 1 71 ? -0.159 -1.419 9.219 1.00 89.25 71 GLU A C 1
ATOM 515 O O . GLU A 1 71 ? 0.378 -1.539 8.117 1.00 89.25 71 GLU A O 1
ATOM 520 N N . ARG A 1 72 ? -1.407 -1.844 9.441 1.00 89.12 72 ARG A N 1
ATOM 521 C CA . ARG A 1 72 ? -2.218 -2.516 8.424 1.00 89.12 72 ARG A CA 1
ATOM 522 C C . ARG A 1 72 ? -2.735 -1.536 7.371 1.00 89.12 72 ARG A C 1
ATOM 524 O O . ARG A 1 72 ? -2.794 -1.898 6.198 1.00 89.12 72 ARG A O 1
ATOM 531 N N . VAL A 1 73 ? -3.024 -0.291 7.758 1.00 90.88 73 VAL A N 1
ATOM 532 C CA . VAL A 1 73 ? -3.315 0.797 6.807 1.00 90.88 73 VAL A CA 1
ATOM 533 C C . VAL A 1 73 ? -2.105 1.06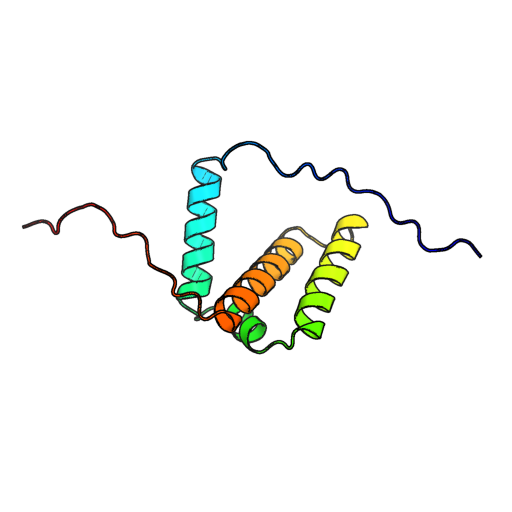9 5.917 1.00 90.88 73 VAL A C 1
ATOM 535 O O . VAL A 1 73 ? -2.231 1.083 4.693 1.00 90.88 73 VAL A O 1
ATOM 538 N N . MET A 1 74 ? -0.921 1.211 6.514 1.00 90.12 74 MET A N 1
ATOM 539 C CA . MET A 1 74 ? 0.324 1.440 5.780 1.00 90.12 74 MET A CA 1
ATOM 540 C C . MET A 1 74 ? 0.647 0.284 4.826 1.00 90.12 74 MET A C 1
ATOM 542 O O . MET A 1 74 ? 1.000 0.531 3.674 1.00 90.12 74 MET A O 1
ATOM 546 N N . GLY A 1 75 ? 0.457 -0.967 5.257 1.00 89.56 75 GLY A N 1
ATOM 547 C CA . GLY A 1 75 ? 0.651 -2.147 4.411 1.00 89.56 75 GLY A CA 1
ATOM 548 C C . GLY A 1 75 ? -0.295 -2.196 3.205 1.00 89.56 75 GLY A C 1
ATOM 549 O O . GLY A 1 75 ? 0.136 -2.501 2.091 1.00 89.56 75 GLY A O 1
ATOM 550 N N . ALA A 1 76 ? -1.570 -1.839 3.387 1.00 92.31 76 ALA A N 1
ATOM 551 C CA . ALA A 1 76 ? -2.529 -1.769 2.284 1.00 92.31 76 ALA A CA 1
ATOM 552 C C . ALA A 1 76 ? -2.180 -0.653 1.285 1.00 92.31 76 ALA A C 1
ATOM 554 O O . ALA A 1 76 ? -2.241 -0.872 0.075 1.00 92.31 76 ALA A O 1
ATOM 555 N N . LEU A 1 77 ? -1.760 0.519 1.776 1.00 91.62 77 LEU A N 1
ATOM 556 C CA . LEU A 1 77 ? -1.301 1.624 0.928 1.00 91.62 77 LEU A CA 1
ATOM 557 C C . LEU A 1 77 ? -0.046 1.247 0.132 1.00 91.62 77 LEU A C 1
ATOM 559 O O . LEU A 1 77 ? 0.013 1.511 -1.069 1.00 91.62 77 LEU A O 1
ATOM 563 N N . LEU A 1 78 ? 0.925 0.585 0.771 1.00 90.31 78 LEU A N 1
ATOM 564 C CA . LEU A 1 78 ? 2.136 0.094 0.111 1.00 90.31 78 LEU A CA 1
ATOM 565 C C . LEU A 1 78 ? 1.806 -0.948 -0.964 1.00 90.31 78 LEU A C 1
ATOM 567 O O . LEU A 1 78 ? 2.322 -0.865 -2.076 1.00 90.31 78 LEU A O 1
ATOM 571 N N . SER A 1 79 ? 0.891 -1.874 -0.666 1.00 90.75 79 SER A N 1
ATOM 572 C CA . SER A 1 79 ? 0.404 -2.866 -1.632 1.00 90.75 79 SER A CA 1
ATOM 573 C C . SER A 1 79 ? -0.260 -2.192 -2.838 1.00 90.75 79 SER A C 1
ATOM 575 O O . SER A 1 79 ? 0.005 -2.551 -3.982 1.00 90.75 79 SER A O 1
ATOM 577 N N . GLY A 1 80 ? -1.085 -1.167 -2.601 1.00 92.75 80 GLY A N 1
ATOM 578 C CA . GLY A 1 80 ? -1.704 -0.380 -3.668 1.00 92.75 80 GLY A CA 1
ATOM 579 C C . GLY A 1 80 ? -0.670 0.323 -4.546 1.00 92.75 80 GLY A C 1
ATOM 580 O O . GLY A 1 80 ? -0.747 0.246 -5.771 1.00 92.75 80 GLY A O 1
ATOM 581 N N . ALA A 1 81 ? 0.330 0.957 -3.932 1.00 91.44 81 ALA A N 1
ATOM 582 C CA . ALA A 1 81 ? 1.416 1.616 -4.651 1.00 91.44 81 ALA A CA 1
ATOM 583 C C . ALA A 1 81 ? 2.243 0.625 -5.488 1.00 91.44 81 ALA A C 1
ATOM 585 O O . ALA A 1 81 ? 2.528 0.903 -6.653 1.00 91.44 81 ALA A O 1
ATOM 586 N N . ALA A 1 82 ? 2.570 -0.545 -4.931 1.00 90.12 82 ALA A N 1
ATOM 587 C CA . ALA A 1 82 ? 3.282 -1.610 -5.633 1.00 90.12 82 ALA A CA 1
ATOM 588 C C . ALA A 1 82 ? 2.498 -2.148 -6.836 1.00 90.12 82 ALA A C 1
ATOM 590 O O . ALA A 1 82 ? 3.058 -2.285 -7.925 1.00 90.12 82 ALA A O 1
ATOM 591 N N . TRP A 1 83 ? 1.195 -2.388 -6.666 1.00 93.62 83 TRP A N 1
ATOM 592 C CA . TRP A 1 83 ? 0.319 -2.835 -7.748 1.00 93.62 83 TRP A CA 1
ATOM 593 C C . TRP A 1 83 ? 0.255 -1.815 -8.894 1.00 93.62 83 TRP A C 1
ATOM 595 O O . TRP A 1 83 ? 0.420 -2.182 -10.058 1.00 93.62 83 TRP A O 1
ATOM 605 N N . ILE A 1 84 ? 0.066 -0.526 -8.573 1.00 90.69 84 ILE A N 1
ATOM 606 C CA . ILE A 1 84 ? 0.034 0.560 -9.569 1.00 90.69 84 ILE A CA 1
ATOM 607 C C . ILE A 1 84 ? 1.361 0.618 -10.325 1.00 90.69 84 ILE A C 1
ATOM 609 O O . ILE A 1 84 ? 1.368 0.656 -11.555 1.00 90.69 84 ILE A O 1
ATOM 613 N N . ALA A 1 85 ? 2.477 0.609 -9.597 1.00 88.38 85 ALA A N 1
ATOM 614 C CA . ALA A 1 85 ? 3.800 0.714 -10.189 1.00 88.38 85 ALA A CA 1
ATOM 615 C C . ALA A 1 85 ? 4.098 -0.429 -11.160 1.00 88.38 85 ALA A C 1
ATOM 617 O O . ALA A 1 85 ? 4.548 -0.182 -12.276 1.00 88.38 85 ALA A O 1
ATOM 618 N N . HIS A 1 86 ? 3.777 -1.663 -10.770 1.00 87.75 86 HIS A N 1
ATOM 619 C CA . HIS A 1 86 ? 3.945 -2.832 -11.624 1.00 87.75 86 HIS A CA 1
ATOM 620 C C . HIS A 1 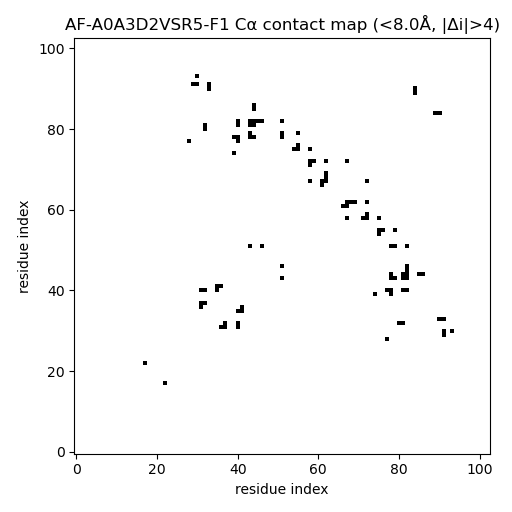86 ? 3.038 -2.777 -12.858 1.00 87.75 86 HIS A C 1
ATOM 622 O O . HIS A 1 86 ? 3.497 -2.989 -13.978 1.00 87.75 86 HIS A O 1
ATOM 628 N N . ARG A 1 87 ? 1.756 -2.422 -12.688 1.00 88.06 87 ARG A N 1
ATOM 629 C CA . ARG A 1 87 ? 0.782 -2.419 -13.791 1.00 88.06 87 ARG A CA 1
ATOM 630 C C . ARG A 1 87 ? 1.066 -1.364 -14.861 1.00 88.06 87 ARG A C 1
ATOM 632 O O . ARG A 1 87 ? 0.678 -1.570 -16.014 1.00 88.06 87 ARG A O 1
ATOM 639 N N . HIS A 1 88 ? 1.688 -0.256 -14.462 1.00 85.50 88 HIS A N 1
ATOM 640 C CA . HIS A 1 88 ? 2.042 0.871 -15.323 1.00 85.50 88 HIS A CA 1
ATOM 641 C C . HIS A 1 88 ? 3.529 0.910 -15.701 1.00 85.50 88 HIS A C 1
ATOM 643 O O . HIS A 1 88 ? 3.969 1.923 -16.238 1.00 85.50 88 HIS A O 1
ATOM 649 N N . GLU A 1 89 ? 4.286 -0.162 -15.428 1.00 80.06 89 GLU A N 1
ATOM 650 C CA . GLU A 1 89 ? 5.722 -0.262 -15.738 1.00 80.06 89 GLU A CA 1
ATOM 651 C C . GLU A 1 89 ? 6.514 0.957 -15.236 1.00 80.06 89 GLU A C 1
ATOM 653 O O . GLU A 1 89 ? 7.405 1.481 -15.906 1.00 80.06 89 GLU A O 1
ATOM 658 N N . VAL A 1 90 ? 6.160 1.451 -14.045 1.00 77.56 90 VAL A N 1
ATOM 659 C CA . VAL A 1 90 ? 6.825 2.609 -13.453 1.00 77.56 90 VAL A CA 1
ATOM 660 C C . VAL A 1 90 ? 8.260 2.216 -13.137 1.00 77.56 90 VAL A C 1
ATOM 662 O O . VAL A 1 90 ? 8.529 1.476 -12.193 1.00 77.56 90 VAL A O 1
ATOM 665 N N . VAL A 1 91 ? 9.195 2.734 -13.932 1.00 66.50 91 VAL A N 1
ATOM 666 C CA . VAL A 1 91 ? 10.621 2.574 -13.664 1.00 66.50 91 VAL A CA 1
ATOM 667 C C . VAL A 1 91 ? 10.997 3.519 -12.544 1.00 66.50 91 VAL A C 1
ATOM 669 O O . VAL A 1 91 ? 10.963 4.746 -12.680 1.00 66.50 91 VAL A O 1
ATOM 672 N N . PHE A 1 92 ? 11.369 2.922 -11.425 1.00 65.38 92 PHE A N 1
ATOM 673 C CA . PHE A 1 92 ? 11.799 3.670 -10.274 1.00 65.38 92 PHE A CA 1
ATOM 674 C C . PHE A 1 92 ? 13.254 4.111 -10.443 1.00 65.38 92 PHE A C 1
ATOM 676 O O . PHE A 1 92 ? 14.174 3.300 -10.371 1.00 65.38 92 PHE A O 1
ATOM 683 N N . GLN A 1 93 ? 13.474 5.400 -10.695 1.00 61.44 93 GLN A N 1
ATOM 684 C CA . GLN A 1 93 ? 14.817 5.966 -10.712 1.00 61.44 93 GLN A CA 1
ATOM 685 C C . GLN A 1 93 ? 15.232 6.238 -9.272 1.00 61.44 93 GLN A C 1
ATOM 687 O O . GLN A 1 93 ? 14.665 7.103 -8.601 1.00 61.44 93 GLN A O 1
ATOM 692 N N . THR A 1 94 ? 16.225 5.498 -8.781 1.00 53.97 94 THR A N 1
ATOM 693 C CA . THR A 1 94 ? 16.894 5.841 -7.528 1.00 53.97 94 THR 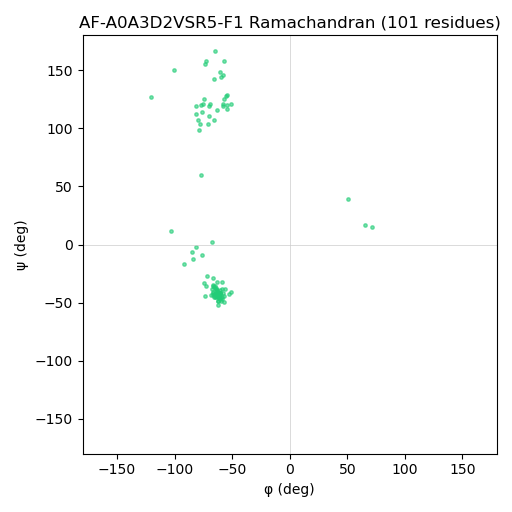A CA 1
ATOM 694 C C . THR A 1 94 ? 17.384 7.286 -7.646 1.00 53.97 94 THR A C 1
ATOM 696 O O . THR A 1 94 ? 18.035 7.607 -8.646 1.00 53.97 94 THR A O 1
ATOM 699 N N . PRO A 1 95 ? 17.087 8.175 -6.681 1.00 50.81 95 PRO A N 1
ATOM 700 C CA . PRO A 1 95 ? 17.644 9.519 -6.699 1.00 50.81 95 PRO A CA 1
ATOM 701 C C . PRO A 1 95 ? 19.168 9.405 -6.788 1.00 50.81 95 PRO A C 1
ATOM 703 O O . PRO A 1 95 ? 19.790 8.827 -5.896 1.00 50.81 95 PRO A O 1
ATOM 706 N N . GLN A 1 96 ? 19.769 9.893 -7.878 1.00 50.28 96 GLN A N 1
ATOM 707 C CA . GLN A 1 96 ? 21.224 9.983 -7.968 1.00 50.28 96 GLN A CA 1
ATOM 708 C C . GLN A 1 96 ? 21.704 10.847 -6.801 1.00 50.28 96 GLN A C 1
ATOM 710 O O . GLN A 1 96 ? 21.290 12.003 -6.685 1.00 50.28 96 GLN A O 1
ATOM 715 N N . ASP A 1 97 ? 22.558 10.295 -5.932 1.00 50.56 97 ASP A N 1
ATOM 716 C CA . ASP A 1 97 ? 23.315 11.116 -4.988 1.00 50.56 97 ASP A CA 1
ATOM 717 C C . ASP A 1 97 ? 24.117 12.110 -5.850 1.00 50.56 97 ASP A C 1
ATOM 719 O O . ASP A 1 97 ? 24.903 11.676 -6.695 1.00 50.56 97 ASP A O 1
ATOM 723 N N . PRO A 1 98 ? 23.912 13.433 -5.717 1.00 52.81 98 PRO A N 1
ATOM 724 C CA . PRO A 1 98 ? 24.586 14.425 -6.555 1.00 52.81 98 PRO A CA 1
ATOM 725 C C . PRO A 1 98 ? 26.097 14.501 -6.291 1.00 52.81 98 PRO A C 1
ATOM 727 O O . PRO A 1 98 ? 26.784 15.349 -6.863 1.00 52.81 98 PRO A O 1
ATOM 730 N N . ARG A 1 99 ? 26.635 13.661 -5.400 1.00 56.47 99 ARG A N 1
ATOM 731 C CA . ARG A 1 99 ? 28.055 13.644 -5.080 1.00 56.47 99 ARG A CA 1
ATOM 732 C C . ARG A 1 99 ? 28.851 12.930 -6.178 1.00 56.47 99 ARG A C 1
ATOM 734 O O . ARG A 1 99 ? 28.626 11.744 -6.415 1.00 56.47 99 ARG A O 1
ATOM 741 N N . PRO A 1 100 ? 29.803 13.621 -6.835 1.00 47.53 100 PRO A N 1
ATOM 742 C CA . PRO A 1 100 ? 30.712 12.966 -7.763 1.00 47.53 100 PRO A CA 1
ATOM 743 C C . PRO A 1 100 ? 31.523 11.893 -7.020 1.00 47.53 100 PRO A C 1
ATOM 745 O O . PRO A 1 100 ? 31.802 12.065 -5.827 1.00 47.53 100 PRO A O 1
ATOM 748 N N . PRO A 1 101 ? 31.913 10.797 -7.698 1.00 51.66 101 PRO A N 1
ATOM 749 C CA . PRO A 1 101 ? 32.764 9.783 -7.093 1.00 51.66 101 PRO A CA 1
ATOM 750 C C . PRO A 1 101 ? 34.032 10.462 -6.574 1.00 51.66 101 PRO A C 1
ATOM 752 O O . PRO A 1 101 ? 34.675 11.225 -7.302 1.00 51.66 101 PRO A O 1
ATOM 755 N N . ALA A 1 102 ? 34.350 10.224 -5.300 1.00 65.12 102 ALA A N 1
ATOM 756 C CA . ALA A 1 102 ? 35.608 10.665 -4.723 1.00 65.12 102 ALA A CA 1
ATOM 757 C C . ALA A 1 102 ? 36.745 10.112 -5.597 1.00 65.12 102 ALA A C 1
ATOM 759 O O . ALA A 1 102 ? 36.811 8.904 -5.830 1.00 65.12 102 ALA A O 1
ATOM 760 N N . ARG A 1 103 ? 37.551 11.021 -6.153 1.00 57.50 103 ARG A N 1
ATOM 761 C CA . ARG A 1 103 ? 38.778 10.687 -6.880 1.00 57.50 103 ARG A CA 1
ATOM 762 C C . ARG A 1 103 ? 39.858 10.226 -5.917 1.00 57.50 103 ARG A C 1
ATOM 764 O O . ARG A 1 103 ? 39.908 10.791 -4.802 1.00 57.50 103 ARG A O 1
#

Mean predicted aligned error: 9.82 Å

Nearest PDB structures (foldseek):
  4h54-assembly1_B  TM=3.562E-01  e=5.287E+00  Escherichia coli K-12
  9jpj-assembly2_D  TM=3.128E-01  e=6.257E+00  Achromobacter denitrificans NBRC 15125

Secondary structure (DSSP, 8-state):
-PPP-------PPP-SPPPHHHHHHHHHHHHHHHH--SHHHHHHHT--HHHHHHHHHHHHHHHHTT-S-HHHHHHHHHHHHHHHHHHTT----PPPPSPPPP-

Radius of gyration: 17.32 Å; Cα contacts (8 Å, |Δi|>4): 57; chains: 1; bounding box: 73×32×30 Å

Foldseek 3Di:
DDPDDPDDDPDDPPPDDDDPVVVVVVLVLLVVLQVCPDPLLVVLQPDDPVRLVVLQVVQVVCVVVVNHDPVSNVSSVSSNVSNVCNVVVPNRDNPPPPDDPDD

Solvent-accessible surface area (backbone atoms only — not comparable to full-atom values): 6385 Å² total; per-residue (Å²): 133,85,70,87,82,80,76,82,75,87,75,70,80,74,92,62,83,74,51,73,67,55,48,53,52,49,52,52,54,49,48,49,51,61,67,51,76,45,68,63,36,49,55,25,50,73,50,53,75,68,53,53,50,47,50,46,52,53,45,51,54,29,44,73,73,67,76,44,59,69,70,58,49,52,50,43,52,50,26,50,51,27,27,52,33,57,76,66,67,58,78,71,75,75,81,75,72,88,67,72,81,86,126